Protein AF-A0A8T7KY75-F1 (afdb_monomer_lite)

Structure (mmCIF, N/CA/C/O backbone):
data_AF-A0A8T7KY75-F1
#
_entry.id   AF-A0A8T7KY75-F1
#
loop_
_atom_site.group_PDB
_atom_site.id
_atom_site.type_symbol
_atom_site.label_atom_id
_atom_site.label_alt_id
_atom_site.label_comp_id
_atom_site.label_asym_id
_atom_site.label_entity_id
_atom_site.label_seq_id
_atom_site.pdbx_PDB_ins_code
_atom_site.Cartn_x
_atom_site.Cartn_y
_atom_site.Cartn_z
_atom_site.occupancy
_atom_site.B_iso_or_equiv
_atom_site.auth_seq_id
_atom_site.auth_comp_id
_atom_site.auth_asym_id
_atom_site.auth_atom_id
_atom_site.pdbx_PDB_model_num
ATOM 1 N N . MET A 1 1 ? 1.035 31.852 -26.259 1.00 57.09 1 MET A N 1
ATOM 2 C CA . MET A 1 1 ? 0.204 31.642 -25.051 1.00 57.09 1 MET A CA 1
ATOM 3 C C . MET A 1 1 ? -0.584 32.919 -24.808 1.00 57.09 1 MET A C 1
ATOM 5 O O . MET A 1 1 ? 0.056 33.957 -24.698 1.00 57.09 1 MET A O 1
ATOM 9 N N . SER A 1 2 ? -1.922 32.883 -24.821 1.00 75.06 2 SER A N 1
ATOM 10 C CA . SER A 1 2 ? -2.741 34.086 -24.590 1.00 75.06 2 SER A CA 1
ATOM 11 C C . SER A 1 2 ? -2.802 34.423 -23.092 1.00 75.06 2 SER A C 1
ATOM 13 O O . SER A 1 2 ? -2.540 33.566 -22.241 1.00 75.06 2 SER A O 1
ATOM 15 N N . ASN A 1 3 ? -3.139 35.672 -22.758 1.00 75.38 3 ASN A N 1
ATOM 16 C CA . ASN A 1 3 ? -3.337 36.094 -21.367 1.00 75.38 3 ASN A CA 1
ATOM 17 C C . ASN A 1 3 ? -4.456 35.301 -20.666 1.00 75.38 3 ASN A C 1
ATOM 19 O O . ASN A 1 3 ? -4.353 35.049 -19.467 1.00 75.38 3 ASN A O 1
ATOM 23 N N . GLU A 1 4 ? -5.468 34.845 -21.408 1.00 79.56 4 GLU A N 1
ATOM 24 C CA . GLU A 1 4 ? -6.556 34.006 -20.887 1.00 79.56 4 GLU A CA 1
ATOM 25 C C . GLU A 1 4 ? -6.054 32.622 -20.465 1.00 79.56 4 GLU A C 1
ATOM 27 O O . GLU A 1 4 ? -6.310 32.207 -19.338 1.00 79.56 4 GLU A O 1
ATOM 32 N N . SER A 1 5 ? -5.231 31.953 -21.285 1.00 79.56 5 SER A N 1
ATOM 33 C CA . SER A 1 5 ? -4.673 30.634 -20.934 1.00 79.56 5 SER A CA 1
ATOM 34 C C . SER A 1 5 ? -3.810 30.683 -19.668 1.00 79.56 5 SER A C 1
ATOM 36 O O . SER A 1 5 ? -3.813 29.757 -18.859 1.00 79.56 5 SER A O 1
ATOM 38 N N . ARG A 1 6 ? -3.073 31.785 -19.470 1.00 77.69 6 ARG A N 1
ATOM 39 C CA . ARG A 1 6 ? -2.256 31.997 -18.266 1.00 77.69 6 ARG A CA 1
ATOM 40 C C . ARG A 1 6 ? -3.126 32.240 -17.030 1.00 77.69 6 ARG A C 1
ATOM 42 O O . ARG A 1 6 ? -2.788 31.774 -15.945 1.00 77.69 6 ARG A O 1
ATOM 49 N N . TYR A 1 7 ? -4.238 32.952 -17.186 1.00 84.56 7 TYR A N 1
ATOM 50 C CA . TYR A 1 7 ? -5.183 33.231 -16.107 1.00 84.56 7 TYR A CA 1
ATOM 51 C C . TYR A 1 7 ? -5.940 31.969 -15.664 1.00 84.56 7 TYR A C 1
ATOM 53 O O . TYR A 1 7 ? -6.021 31.683 -14.468 1.00 84.56 7 TYR A O 1
ATOM 61 N N . GLU A 1 8 ? -6.406 31.158 -16.615 1.00 86.44 8 GLU A N 1
ATOM 62 C CA . GLU A 1 8 ? -7.031 29.859 -16.342 1.00 86.44 8 GLU A CA 1
ATOM 63 C C . GLU A 1 8 ? -6.077 28.901 -15.621 1.00 86.44 8 GLU A C 1
ATOM 65 O O . GLU A 1 8 ? -6.462 28.244 -14.650 1.00 86.44 8 GLU A O 1
ATOM 70 N N . GLU A 1 9 ? -4.807 28.862 -16.035 1.00 85.69 9 GLU A N 1
ATOM 71 C CA . GLU A 1 9 ? -3.790 28.048 -15.372 1.00 85.69 9 GLU A CA 1
ATOM 72 C C . GLU A 1 9 ? -3.558 28.489 -13.917 1.00 85.69 9 GLU A C 1
ATOM 74 O O . GLU A 1 9 ? -3.457 27.646 -13.018 1.00 85.69 9 GLU A O 1
ATOM 79 N N . ILE A 1 10 ? -3.517 29.801 -13.663 1.00 85.81 10 ILE A N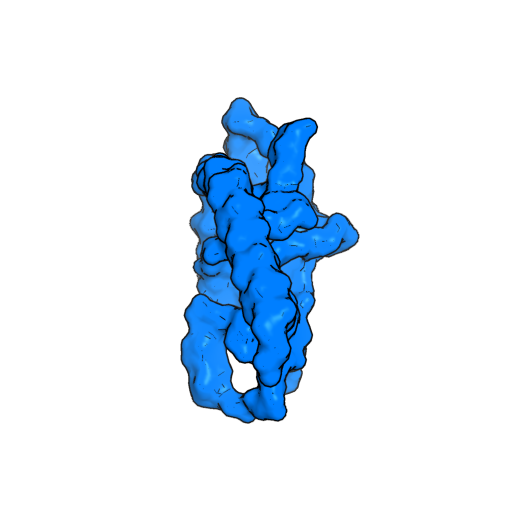 1
ATOM 80 C CA . ILE A 1 10 ? -3.379 30.360 -12.312 1.00 85.81 10 ILE A CA 1
ATOM 81 C C . ILE A 1 10 ? -4.585 29.978 -11.448 1.00 85.81 10 ILE A C 1
ATOM 83 O O . ILE A 1 10 ? -4.398 29.475 -10.339 1.00 85.81 10 ILE A O 1
ATOM 87 N N . ILE A 1 11 ? -5.812 30.147 -11.950 1.00 87.06 11 ILE A N 1
ATOM 88 C CA . ILE A 1 11 ? -7.029 29.758 -11.222 1.00 87.06 11 ILE A CA 1
ATOM 89 C C . ILE A 1 11 ? -7.026 28.258 -10.924 1.00 87.06 11 ILE A C 1
ATOM 91 O O . ILE A 1 11 ? -7.335 27.859 -9.799 1.00 87.06 11 ILE A O 1
ATOM 95 N N . ARG A 1 12 ? -6.638 27.417 -11.891 1.00 84.56 12 ARG A N 1
ATOM 96 C CA . ARG A 1 12 ? -6.536 25.965 -11.700 1.00 84.56 12 ARG A CA 1
ATOM 97 C C . ARG A 1 12 ? -5.557 25.617 -10.581 1.00 84.56 12 ARG A C 1
ATOM 99 O O . ARG A 1 12 ? -5.902 24.830 -9.704 1.00 84.56 12 ARG A O 1
ATOM 106 N N . ARG A 1 13 ? -4.374 26.241 -10.563 1.00 82.81 13 ARG A N 1
ATOM 107 C CA . ARG A 1 13 ? -3.371 26.047 -9.500 1.00 82.81 13 ARG A CA 1
ATOM 108 C C . ARG A 1 13 ? -3.882 26.510 -8.134 1.00 82.81 13 ARG A C 1
ATOM 110 O O . ARG A 1 13 ? -3.645 25.829 -7.143 1.00 82.81 13 ARG A O 1
ATOM 117 N N . ILE A 1 14 ? -4.600 27.634 -8.067 1.00 82.44 14 ILE A N 1
ATOM 118 C CA . ILE A 1 14 ? -5.200 28.125 -6.815 1.00 82.44 14 ILE A CA 1
ATOM 119 C C . ILE A 1 14 ? -6.262 27.145 -6.302 1.00 82.44 14 ILE A C 1
ATOM 121 O O . ILE A 1 14 ? -6.261 26.823 -5.116 1.00 82.44 14 ILE A O 1
ATOM 125 N N . ARG A 1 15 ? -7.135 26.633 -7.181 1.00 81.38 15 ARG A N 1
ATOM 126 C CA . ARG A 1 15 ? -8.142 25.622 -6.817 1.00 81.38 15 ARG A CA 1
ATOM 127 C C . ARG A 1 15 ? -7.494 24.335 -6.311 1.00 81.38 15 ARG A C 1
ATOM 129 O O . ARG A 1 15 ? -7.885 23.855 -5.257 1.00 81.38 15 ARG A O 1
ATOM 136 N N . GLN A 1 16 ? -6.471 23.834 -7.004 1.00 80.19 16 GLN A N 1
ATOM 137 C CA . GLN A 1 16 ? -5.729 22.641 -6.580 1.00 80.19 16 GLN A CA 1
ATOM 138 C C . GLN A 1 16 ? -5.076 22.824 -5.206 1.00 80.19 16 GLN A C 1
ATOM 140 O O . GLN A 1 16 ? -5.195 21.949 -4.358 1.00 80.19 16 GLN A O 1
ATOM 145 N N . ARG A 1 17 ? -4.444 23.978 -4.950 1.00 80.81 17 ARG A N 1
ATOM 146 C CA . ARG A 1 17 ? -3.840 24.276 -3.640 1.00 80.81 17 ARG A CA 1
ATOM 147 C C . ARG A 1 17 ? -4.871 24.351 -2.518 1.00 80.81 17 ARG A C 1
ATOM 149 O O . ARG A 1 17 ? -4.604 23.859 -1.431 1.00 80.81 17 ARG A O 1
ATOM 156 N N . ARG A 1 18 ? -6.040 24.950 -2.771 1.00 79.25 18 ARG A N 1
ATOM 157 C CA . ARG A 1 18 ? -7.131 24.997 -1.782 1.00 79.25 18 ARG A CA 1
ATOM 158 C C . ARG A 1 18 ? -7.664 23.603 -1.466 1.00 79.25 18 ARG A C 1
ATOM 160 O O . ARG A 1 18 ? -7.764 23.262 -0.300 1.00 79.25 18 ARG A O 1
ATOM 167 N N . GLN A 1 19 ? -7.909 22.788 -2.491 1.00 78.31 19 GLN A N 1
ATOM 168 C CA . GLN A 1 19 ? -8.352 21.401 -2.314 1.00 78.31 19 GLN A CA 1
ATOM 169 C C . GLN A 1 19 ? -7.335 20.565 -1.527 1.00 78.31 19 GLN A C 1
ATOM 171 O O . GLN A 1 19 ? -7.720 19.779 -0.671 1.00 78.31 19 GLN A O 1
ATOM 176 N N . GLN A 1 20 ? -6.038 20.755 -1.782 1.00 78.75 20 GLN A N 1
ATOM 177 C CA . GLN A 1 20 ? -4.982 20.100 -1.008 1.00 78.75 20 GLN A CA 1
ATOM 178 C C . GLN A 1 20 ? -4.997 20.542 0.457 1.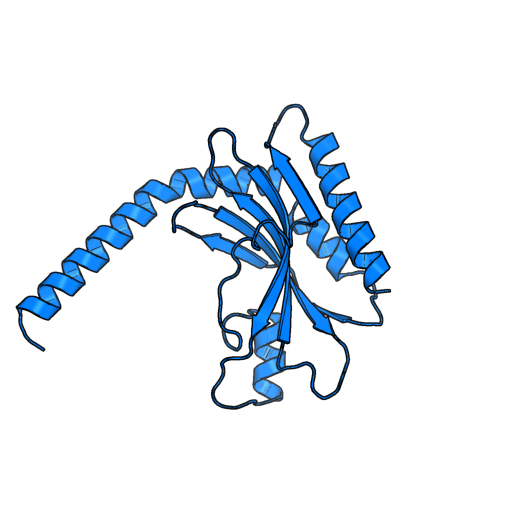00 78.75 20 GLN A C 1
ATOM 180 O O . GLN A 1 20 ? -5.048 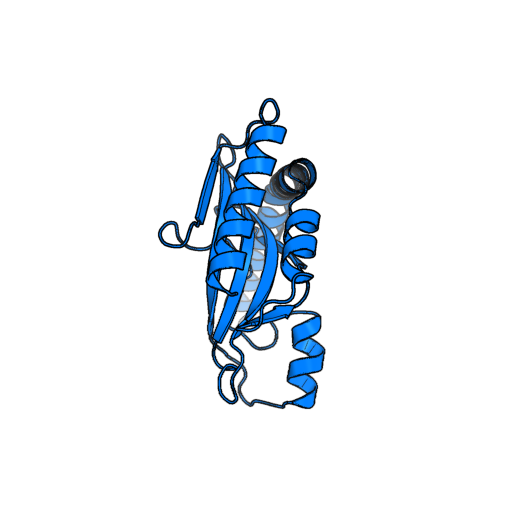19.684 1.331 1.00 78.75 20 GLN A O 1
ATOM 185 N N . ALA A 1 21 ? -5.036 21.851 0.720 1.00 77.00 21 ALA A N 1
ATOM 186 C CA . ALA A 1 21 ? -5.075 22.392 2.079 1.00 77.00 21 ALA A CA 1
ATOM 187 C C . ALA A 1 21 ? -6.324 21.943 2.863 1.00 77.00 21 ALA A C 1
ATOM 189 O O . ALA A 1 21 ? -6.253 21.700 4.063 1.00 77.00 21 ALA A O 1
ATOM 190 N N . GLU A 1 22 ? -7.469 21.795 2.193 1.00 80.56 22 GLU A N 1
ATOM 191 C CA . GLU A 1 22 ? -8.700 21.273 2.800 1.00 80.56 22 GLU A CA 1
ATOM 192 C C . GLU A 1 22 ? -8.605 19.770 3.120 1.00 80.56 22 GLU A C 1
ATOM 194 O O . GLU A 1 22 ? -9.158 19.314 4.119 1.00 80.56 22 GLU A O 1
ATOM 199 N N . ALA A 1 23 ? -7.885 19.000 2.300 1.00 83.06 23 ALA A N 1
ATOM 200 C CA . ALA A 1 23 ? -7.706 17.559 2.472 1.00 83.06 23 ALA A CA 1
ATOM 201 C C . ALA A 1 23 ? -6.528 17.177 3.393 1.00 83.06 23 ALA A C 1
ATOM 203 O O . ALA A 1 23 ? -6.444 16.025 3.817 1.00 83.06 23 ALA A O 1
ATOM 204 N N . GLU A 1 24 ? -5.628 18.107 3.729 1.00 84.44 24 GLU A N 1
ATOM 205 C CA . GLU A 1 24 ? -4.461 17.881 4.600 1.00 84.44 24 GLU A CA 1
ATOM 206 C C . GLU A 1 24 ? -4.813 17.330 5.998 1.00 84.44 24 GLU A C 1
ATOM 208 O O . GLU A 1 24 ? -4.218 16.324 6.392 1.00 84.44 24 GLU A O 1
ATOM 213 N N . PRO A 1 25 ? -5.801 17.875 6.737 1.00 86.88 25 PRO A N 1
ATOM 214 C CA . PRO A 1 25 ? -6.176 17.325 8.043 1.00 86.88 25 PRO A CA 1
ATOM 215 C C . PRO A 1 25 ? -6.728 15.899 7.941 1.00 86.88 25 PRO A C 1
ATOM 217 O O . PRO A 1 25 ? -6.461 15.039 8.782 1.00 86.88 25 PRO A O 1
ATOM 220 N N . GLN A 1 26 ? -7.489 15.625 6.879 1.00 88.75 26 GLN A N 1
ATOM 221 C CA . GLN A 1 26 ? -8.021 14.294 6.616 1.00 88.75 26 GLN A CA 1
ATOM 222 C C . GLN A 1 26 ? -6.897 13.314 6.260 1.00 88.75 26 GLN A C 1
ATOM 224 O O . GLN A 1 26 ? -6.900 12.183 6.733 1.00 88.75 26 GLN A O 1
ATOM 229 N N . GLN A 1 27 ? -5.908 13.754 5.482 1.00 90.31 27 GLN A N 1
ATOM 230 C CA . GLN A 1 27 ? -4.697 12.995 5.170 1.00 90.31 27 GLN A CA 1
ATOM 231 C C . GLN A 1 27 ? -3.900 12.614 6.417 1.00 90.31 27 GLN A C 1
ATOM 233 O O . GLN A 1 27 ? -3.492 11.460 6.552 1.00 90.31 27 GLN A O 1
ATOM 238 N N . GLU A 1 28 ? -3.689 13.567 7.324 1.00 91.94 28 GLU A N 1
ATOM 239 C CA . GLU A 1 28 ? -2.978 13.333 8.580 1.00 91.94 28 GLU A CA 1
ATOM 240 C C . GLU A 1 28 ? -3.726 12.325 9.459 1.00 91.94 28 GLU A C 1
ATOM 242 O O . GLU A 1 28 ? -3.126 11.362 9.935 1.00 91.94 28 GLU A O 1
ATOM 247 N N . SER A 1 29 ? -5.051 12.460 9.571 1.00 94.69 29 SER A N 1
ATOM 248 C CA . SER A 1 29 ? -5.891 11.488 10.276 1.00 94.69 29 SER A CA 1
ATOM 249 C C . SER A 1 29 ? -5.801 10.082 9.668 1.00 94.69 29 SER A C 1
ATOM 251 O O . SER A 1 29 ? -5.627 9.112 10.401 1.00 94.69 29 SER A O 1
ATOM 253 N N . LEU A 1 30 ? -5.862 9.954 8.338 1.00 96.94 30 LEU A N 1
ATOM 254 C CA . LEU A 1 30 ? -5.718 8.666 7.648 1.00 96.94 30 LEU A CA 1
ATOM 255 C C . LEU A 1 30 ? -4.308 8.073 7.812 1.00 96.94 30 LEU A C 1
ATOM 257 O O . LEU A 1 30 ? -4.166 6.857 7.895 1.00 96.94 30 LEU A O 1
ATOM 261 N N . GLY A 1 31 ? -3.274 8.917 7.877 1.00 96.31 31 GLY A N 1
ATOM 262 C CA . GLY A 1 31 ? -1.912 8.500 8.220 1.00 96.31 31 GLY A CA 1
ATOM 263 C C . GLY A 1 31 ? -1.836 7.927 9.635 1.00 96.31 31 GLY A C 1
ATOM 264 O O . GLY A 1 31 ? -1.355 6.813 9.812 1.00 96.31 31 GLY A O 1
ATOM 265 N N . GLY A 1 32 ? -2.426 8.625 10.610 1.00 96.94 32 GLY A N 1
ATOM 266 C CA . GLY A 1 32 ? -2.516 8.155 11.993 1.00 96.94 32 GLY A CA 1
ATOM 267 C C . GLY A 1 32 ? -3.229 6.806 12.127 1.00 96.94 32 GLY A C 1
ATOM 268 O O . GLY A 1 32 ? -2.781 5.960 12.890 1.00 96.94 32 GLY A O 1
ATOM 269 N N . ILE A 1 33 ? -4.273 6.546 11.328 1.00 97.69 33 ILE A N 1
ATOM 270 C CA . ILE A 1 33 ? -4.931 5.227 11.274 1.00 97.69 33 ILE A CA 1
ATOM 271 C C . ILE A 1 33 ? -3.947 4.126 10.856 1.00 97.69 33 ILE A C 1
ATOM 273 O O . ILE A 1 33 ? -3.944 3.045 11.440 1.00 97.69 33 ILE A O 1
ATOM 277 N N . LEU A 1 34 ? -3.114 4.377 9.844 1.00 97.69 34 LEU A N 1
ATOM 278 C CA . LEU A 1 34 ? -2.132 3.395 9.380 1.00 97.69 34 LEU A CA 1
ATOM 279 C C . LEU A 1 34 ? -1.029 3.149 10.415 1.00 97.69 34 LEU A C 1
ATOM 281 O O . LEU A 1 34 ? -0.618 2.000 10.589 1.00 97.69 34 LEU A O 1
ATOM 285 N N . ASP A 1 35 ? -0.605 4.191 11.129 1.00 97.25 35 ASP A N 1
ATOM 286 C CA . ASP A 1 35 ? 0.341 4.079 12.244 1.00 97.25 35 ASP A CA 1
ATOM 287 C C . ASP A 1 35 ? -0.277 3.280 13.404 1.00 97.25 35 ASP A C 1
ATOM 289 O O . ASP A 1 35 ? 0.328 2.345 13.929 1.00 97.25 35 ASP A O 1
ATOM 293 N N . GLU A 1 36 ? -1.539 3.554 13.747 1.00 97.06 36 GLU A N 1
ATOM 294 C CA . GLU A 1 36 ? -2.307 2.784 14.730 1.00 97.06 36 GLU A CA 1
ATOM 295 C C . GLU A 1 36 ? -2.518 1.322 14.325 1.00 97.06 36 GLU A C 1
ATOM 297 O O . GLU A 1 36 ? -2.784 0.484 15.189 1.00 97.06 36 GLU A O 1
ATOM 302 N N . LEU A 1 37 ? -2.365 0.976 13.051 1.00 97.38 37 LEU A N 1
ATOM 303 C CA . LEU A 1 37 ? -2.451 -0.392 12.543 1.00 97.38 37 LEU A CA 1
ATOM 304 C C . LEU A 1 37 ? -1.082 -0.991 12.191 1.00 97.38 37 LEU A C 1
ATOM 306 O O . LEU A 1 37 ? -1.038 -2.084 11.635 1.00 97.38 37 LEU A O 1
ATOM 310 N N . ASN A 1 38 ? 0.024 -0.320 12.535 1.00 96.69 38 ASN A N 1
ATOM 311 C CA . ASN A 1 38 ? 1.396 -0.751 12.237 1.00 96.69 38 ASN A CA 1
ATOM 312 C C . ASN A 1 38 ? 1.617 -1.114 10.751 1.00 96.69 38 ASN A C 1
ATOM 314 O O . ASN A 1 38 ? 2.426 -1.983 10.424 1.00 96.69 38 ASN A O 1
ATOM 318 N N . ALA A 1 39 ? 0.914 -0.447 9.830 1.00 96.81 39 ALA A N 1
ATOM 319 C CA . ALA A 1 39 ? 0.852 -0.855 8.426 1.00 96.81 39 ALA A CA 1
ATOM 320 C C . ALA A 1 39 ? 2.239 -0.956 7.762 1.00 96.81 39 ALA A C 1
ATOM 322 O O . ALA A 1 39 ? 2.522 -1.911 7.033 1.00 96.81 39 ALA A O 1
ATOM 323 N N . LEU A 1 40 ? 3.123 0.011 8.034 1.00 95.62 40 LEU A N 1
ATOM 324 C CA . LEU A 1 40 ? 4.473 0.025 7.472 1.00 95.62 40 LEU A CA 1
ATOM 325 C C . LEU A 1 40 ? 5.314 -1.153 7.984 1.00 95.62 40 LEU A C 1
ATOM 327 O O . LEU A 1 40 ? 5.926 -1.854 7.181 1.00 95.62 40 LEU A O 1
ATOM 331 N N . GLU A 1 41 ? 5.296 -1.413 9.294 1.00 95.50 41 GLU A N 1
ATOM 332 C CA . GLU A 1 41 ? 6.042 -2.518 9.911 1.00 95.50 41 GLU A CA 1
ATOM 333 C C . GLU A 1 41 ? 5.575 -3.882 9.384 1.00 95.50 41 GLU A C 1
ATOM 335 O O . GLU A 1 41 ? 6.404 -4.739 9.064 1.00 95.50 41 GLU A O 1
ATOM 340 N N . CYS A 1 42 ? 4.261 -4.075 9.220 1.00 95.12 42 CYS A N 1
ATOM 341 C CA . CYS A 1 42 ? 3.698 -5.295 8.642 1.00 95.12 42 CYS A CA 1
ATOM 342 C C . CYS A 1 42 ? 4.207 -5.532 7.206 1.00 95.12 42 CYS A C 1
ATOM 344 O O . CYS A 1 42 ? 4.611 -6.646 6.858 1.00 95.12 42 CYS A O 1
ATOM 346 N N . LEU A 1 43 ? 4.247 -4.486 6.372 1.00 95.81 43 LEU A N 1
ATOM 347 C CA . LEU A 1 43 ? 4.766 -4.577 5.003 1.00 95.81 43 LEU A CA 1
ATOM 348 C C . LEU A 1 43 ? 6.284 -4.777 4.959 1.00 95.81 43 LEU A C 1
ATOM 350 O O . LEU A 1 43 ? 6.779 -5.515 4.106 1.00 95.81 43 LEU A O 1
ATOM 354 N N . GLU A 1 44 ? 7.035 -4.161 5.872 1.00 95.38 44 GLU A N 1
ATOM 355 C CA . GLU A 1 44 ? 8.472 -4.405 5.998 1.00 95.38 44 GLU A CA 1
ATOM 356 C C . GLU A 1 44 ? 8.764 -5.859 6.367 1.00 95.38 44 GLU A C 1
ATOM 358 O O . GLU A 1 44 ? 9.661 -6.476 5.787 1.00 95.38 44 GLU A O 1
ATOM 363 N N . ALA A 1 45 ? 8.013 -6.418 7.319 1.00 94.31 45 ALA A N 1
ATOM 364 C CA . ALA A 1 45 ? 8.135 -7.814 7.713 1.00 94.31 45 ALA A CA 1
ATOM 365 C C . ALA A 1 45 ? 7.830 -8.751 6.535 1.00 94.31 45 ALA A C 1
ATOM 367 O O . ALA A 1 45 ? 8.599 -9.683 6.281 1.00 94.31 45 ALA A O 1
ATOM 368 N N . ALA A 1 46 ? 6.773 -8.463 5.767 1.00 92.88 46 ALA A N 1
ATOM 369 C CA . ALA A 1 46 ? 6.434 -9.217 4.563 1.00 92.88 46 ALA A CA 1
ATOM 370 C C . ALA A 1 46 ? 7.534 -9.122 3.489 1.00 92.88 46 ALA A C 1
ATOM 372 O O . ALA A 1 46 ? 7.969 -10.138 2.945 1.00 92.88 46 ALA A O 1
ATOM 373 N N . GLY A 1 47 ? 8.054 -7.918 3.230 1.00 91.06 47 GLY A N 1
ATOM 374 C CA . GLY A 1 47 ? 9.110 -7.674 2.245 1.00 91.06 47 GLY A CA 1
ATOM 375 C C . GLY A 1 47 ? 10.471 -8.286 2.601 1.00 91.06 47 GLY A C 1
ATOM 376 O O . GLY A 1 47 ? 11.266 -8.559 1.702 1.00 91.06 47 GLY A O 1
ATOM 377 N N . LYS A 1 48 ? 10.746 -8.528 3.892 1.00 91.69 48 LYS A N 1
ATOM 378 C CA . LYS A 1 48 ? 11.971 -9.194 4.376 1.00 91.69 48 LYS A CA 1
ATOM 379 C C . LYS A 1 48 ? 11.932 -10.717 4.208 1.00 91.69 48 LYS A C 1
ATOM 381 O O . LYS A 1 48 ? 12.994 -11.347 4.232 1.00 91.69 48 LYS A O 1
ATOM 386 N N . LYS A 1 49 ? 10.755 -11.337 4.038 1.00 90.31 49 LYS A N 1
ATOM 387 C CA . LYS A 1 49 ? 10.670 -12.788 3.818 1.00 90.31 49 LYS A CA 1
ATOM 388 C C . LYS A 1 49 ? 11.230 -13.156 2.443 1.00 90.31 49 LYS A C 1
ATOM 390 O O . LYS A 1 49 ? 11.020 -12.476 1.442 1.00 90.31 49 LYS A O 1
ATOM 395 N N . ARG A 1 50 ? 11.952 -14.278 2.382 1.00 86.69 50 ARG A N 1
ATOM 396 C CA . ARG A 1 50 ? 12.488 -14.802 1.122 1.00 86.69 50 ARG A CA 1
ATOM 397 C C . ARG A 1 50 ? 11.370 -15.479 0.332 1.00 86.69 50 ARG A C 1
ATOM 399 O O . ARG A 1 50 ? 11.032 -16.624 0.609 1.00 86.69 50 ARG A O 1
ATOM 406 N N . LEU A 1 51 ? 10.868 -14.781 -0.678 1.00 90.12 51 LEU A N 1
ATOM 407 C CA . LEU A 1 51 ? 9.888 -15.293 -1.633 1.00 90.12 51 LEU A CA 1
ATOM 408 C C . LEU A 1 51 ? 10.628 -15.677 -2.929 1.00 90.12 51 LEU A C 1
ATOM 410 O O . LEU A 1 51 ? 11.324 -14.838 -3.507 1.00 90.12 51 LEU A O 1
ATOM 414 N N . PRO A 1 52 ? 10.630 -16.950 -3.357 1.00 87.25 52 PRO A N 1
ATOM 415 C CA . PRO A 1 52 ? 11.444 -17.389 -4.486 1.00 87.25 52 PRO A CA 1
ATOM 416 C C . PRO A 1 52 ? 10.864 -16.974 -5.839 1.00 87.25 52 PRO A C 1
ATOM 418 O O . PRO A 1 52 ? 11.641 -16.845 -6.784 1.00 87.25 52 PRO A O 1
ATOM 421 N N . GLN A 1 53 ? 9.556 -16.724 -5.930 1.00 89.69 53 GLN A N 1
ATOM 422 C CA . GLN A 1 53 ? 8.897 -16.319 -7.175 1.00 89.69 53 GLN A CA 1
ATOM 423 C C . GLN A 1 53 ? 9.043 -14.827 -7.476 1.00 89.69 53 GLN A C 1
ATOM 425 O O . GLN A 1 53 ? 8.938 -14.415 -8.634 1.00 89.69 53 GLN A O 1
ATOM 430 N N . ILE A 1 54 ? 9.310 -14.007 -6.456 1.00 92.75 54 ILE A N 1
ATOM 431 C CA . ILE A 1 54 ? 9.286 -12.551 -6.582 1.00 92.75 54 ILE A CA 1
ATOM 432 C C . ILE A 1 54 ? 10.504 -11.869 -5.953 1.00 92.75 54 ILE A C 1
ATOM 434 O O . ILE A 1 54 ? 11.235 -12.429 -5.138 1.00 92.75 54 ILE A O 1
ATOM 438 N N . ASN A 1 55 ? 10.738 -10.631 -6.368 1.00 91.12 55 ASN A N 1
ATOM 439 C CA . ASN A 1 55 ? 11.672 -9.705 -5.749 1.00 91.12 55 ASN A CA 1
ATOM 440 C C . ASN A 1 55 ? 10.878 -8.521 -5.213 1.00 91.12 55 ASN A C 1
ATOM 442 O O . ASN A 1 55 ? 10.212 -7.835 -5.990 1.00 91.12 55 ASN A O 1
ATOM 446 N N . CYS A 1 56 ? 10.969 -8.294 -3.909 1.00 92.25 56 CYS A N 1
ATOM 447 C CA . CYS A 1 56 ? 10.316 -7.187 -3.226 1.00 92.25 56 CYS A CA 1
ATOM 448 C C . CYS A 1 56 ? 11.262 -5.990 -3.112 1.00 92.25 56 CYS A C 1
ATOM 450 O O . CYS A 1 56 ? 12.482 -6.139 -2.999 1.00 92.25 56 CYS A O 1
ATOM 452 N N . TYR A 1 57 ? 10.681 -4.802 -3.109 1.00 90.19 57 TYR A N 1
ATOM 453 C CA . TYR A 1 57 ? 11.359 -3.526 -2.963 1.00 90.19 57 TYR A CA 1
ATOM 454 C C . TYR A 1 57 ? 10.594 -2.712 -1.930 1.00 90.19 57 TYR A C 1
ATOM 456 O O . TYR A 1 57 ? 9.367 -2.790 -1.885 1.00 90.19 57 TYR A O 1
ATOM 464 N N . GLY A 1 58 ? 11.359 -2.029 -1.074 1.00 79.81 58 GLY A N 1
ATOM 465 C CA . GLY A 1 58 ? 10.931 -1.568 0.244 1.00 79.81 58 GLY A CA 1
ATOM 466 C C . GLY A 1 58 ? 9.575 -0.869 0.262 1.00 79.81 58 GLY A C 1
ATOM 467 O O . GLY A 1 58 ? 9.187 -0.257 -0.730 1.00 79.81 58 GLY A O 1
ATOM 468 N N . PRO A 1 59 ? 8.847 -0.947 1.383 1.00 90.25 59 PRO A N 1
ATOM 469 C CA . PRO A 1 59 ? 7.592 -0.242 1.472 1.00 90.25 59 PRO A CA 1
ATOM 470 C C . PRO A 1 59 ? 7.831 1.271 1.518 1.00 90.25 59 PRO A C 1
ATOM 472 O O . PRO A 1 59 ? 8.747 1.757 2.180 1.00 90.25 59 PRO A O 1
ATOM 475 N N . GLY A 1 60 ? 7.003 2.013 0.791 1.00 91.62 60 GLY A N 1
ATOM 476 C CA . GLY A 1 60 ? 6.960 3.472 0.808 1.00 91.62 60 GLY A CA 1
ATOM 477 C C . GLY A 1 60 ? 5.623 3.974 1.339 1.00 91.62 60 GLY A C 1
ATOM 478 O O . GLY A 1 60 ? 4.619 3.264 1.271 1.00 91.62 60 GLY A O 1
ATOM 479 N N . VAL A 1 61 ? 5.613 5.206 1.850 1.00 92.88 61 VAL A N 1
ATOM 480 C CA . VAL A 1 61 ? 4.391 5.901 2.274 1.00 92.88 61 VAL A CA 1
ATOM 481 C C . VAL A 1 61 ? 3.942 6.849 1.170 1.00 92.88 61 VAL A C 1
ATOM 483 O O . VAL A 1 61 ? 4.738 7.617 0.629 1.00 92.88 61 VAL A O 1
ATOM 486 N N . PHE A 1 62 ? 2.653 6.808 0.859 1.00 93.12 62 PHE A N 1
ATOM 487 C CA . PHE A 1 62 ? 2.039 7.531 -0.240 1.00 93.12 62 PHE A CA 1
ATOM 488 C C . PHE A 1 62 ? 0.734 8.191 0.194 1.00 93.12 62 PHE A C 1
ATOM 490 O O . PHE A 1 62 ? 0.060 7.744 1.123 1.00 93.12 62 PHE A O 1
ATOM 497 N N . ARG A 1 63 ? 0.385 9.276 -0.495 1.00 92.31 63 ARG A N 1
ATOM 498 C CA . ARG A 1 63 ? -0.766 10.123 -0.181 1.00 92.31 63 ARG A CA 1
ATOM 499 C C . ARG A 1 63 ? -1.479 10.536 -1.460 1.00 92.31 63 ARG A C 1
ATOM 501 O O . ARG A 1 63 ? -0.821 10.874 -2.445 1.00 92.31 63 ARG A O 1
ATOM 508 N N . GLY A 1 64 ? -2.806 10.561 -1.423 1.00 90.75 64 GLY A N 1
ATOM 509 C CA . GLY A 1 64 ? -3.651 11.036 -2.512 1.00 90.75 64 GLY A CA 1
ATOM 510 C C . GLY A 1 64 ? -4.710 12.024 -2.040 1.00 90.75 64 GLY A C 1
ATOM 511 O O . GLY A 1 64 ? -5.529 11.722 -1.177 1.00 90.75 64 GLY A O 1
ATOM 512 N N . PHE A 1 65 ? -4.713 13.205 -2.656 1.00 87.06 65 PHE A N 1
ATOM 513 C CA . PHE A 1 65 ? -5.640 14.302 -2.348 1.00 87.06 65 PHE A CA 1
ATOM 514 C C . PHE A 1 65 ? -6.883 14.330 -3.257 1.00 87.06 65 PHE A C 1
ATOM 516 O O . PHE A 1 65 ? -7.730 15.206 -3.110 1.00 87.06 65 PHE A O 1
ATOM 523 N N . GLY A 1 66 ? -6.982 13.422 -4.235 1.00 79.69 66 GLY A N 1
ATOM 524 C CA . GLY A 1 66 ? -8.182 13.287 -5.068 1.00 79.69 66 GLY A CA 1
ATOM 525 C C . GLY A 1 66 ? -9.329 12.644 -4.282 1.00 79.69 66 GLY A C 1
ATOM 526 O O . GLY A 1 66 ? -9.044 11.970 -3.303 1.00 79.69 66 GLY A O 1
ATOM 527 N N . PRO A 1 67 ? -10.604 12.826 -4.665 1.00 81.06 67 PRO A N 1
ATOM 528 C CA . PRO A 1 67 ? -11.720 12.138 -4.023 1.00 81.06 67 PRO A CA 1
ATOM 529 C C . PRO A 1 67 ? -11.795 10.660 -4.477 1.00 81.06 67 PRO A C 1
ATOM 531 O O . PRO A 1 67 ? -11.822 10.413 -5.684 1.00 81.06 67 PRO A O 1
ATOM 534 N N . PRO A 1 68 ? -11.883 9.680 -3.558 1.00 89.75 68 PRO A N 1
ATOM 535 C CA . PRO A 1 68 ? -11.755 9.825 -2.108 1.00 89.75 68 PRO A CA 1
ATOM 536 C C . PRO A 1 68 ? -10.295 10.044 -1.686 1.00 89.75 68 PRO A C 1
ATOM 538 O O . PRO A 1 68 ? -9.389 9.394 -2.204 1.00 89.75 68 PRO A O 1
ATOM 541 N N . VAL A 1 69 ? -10.077 10.933 -0.712 1.00 93.75 69 VAL A N 1
ATOM 542 C CA . VAL A 1 69 ? -8.763 11.187 -0.098 1.00 93.75 69 VAL A CA 1
ATOM 543 C C . VAL A 1 69 ? -8.245 9.887 0.523 1.00 93.75 69 VAL A C 1
ATOM 545 O O . VAL A 1 69 ? -9.021 9.177 1.168 1.00 93.75 69 VAL A O 1
ATOM 548 N N . TRP A 1 70 ? -6.965 9.559 0.350 1.00 95.81 70 TRP A N 1
ATOM 549 C CA . TRP A 1 70 ? -6.396 8.30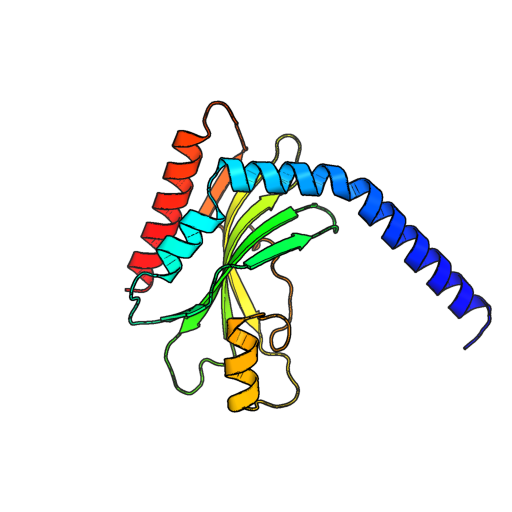6 0.861 1.00 95.81 70 TRP A CA 1
ATOM 550 C C . TRP A 1 70 ? -4.939 8.445 1.312 1.00 95.81 70 TRP A C 1
ATOM 552 O O . TRP A 1 70 ? -4.147 9.138 0.674 1.00 95.81 70 TRP A O 1
ATOM 562 N N . SER A 1 71 ? -4.567 7.729 2.367 1.00 96.75 71 SER A N 1
ATOM 563 C CA . SER A 1 71 ? -3.172 7.509 2.774 1.00 96.75 71 SER A CA 1
ATOM 564 C C . SER A 1 71 ? -2.851 6.032 2.603 1.00 96.75 71 SER A C 1
ATOM 566 O O . SER A 1 71 ? -3.727 5.190 2.788 1.00 96.75 71 SER A O 1
ATOM 568 N N . GLY A 1 72 ? -1.624 5.687 2.224 1.00 96.19 72 GLY A N 1
ATOM 569 C CA . GLY A 1 72 ? -1.247 4.293 2.014 1.00 96.19 72 GLY A CA 1
ATOM 570 C C . GLY A 1 72 ? 0.216 4.010 2.293 1.00 96.19 72 GLY A C 1
ATOM 571 O O . GLY A 1 72 ? 1.076 4.862 2.085 1.00 96.19 72 GLY A O 1
ATOM 572 N N . ALA A 1 73 ? 0.494 2.786 2.720 1.00 96.12 73 ALA A N 1
ATOM 573 C CA . ALA A 1 73 ? 1.822 2.198 2.693 1.00 96.12 73 ALA A CA 1
ATOM 574 C C . ALA A 1 73 ? 1.820 1.085 1.640 1.00 96.12 73 ALA A C 1
ATOM 576 O O . ALA A 1 73 ? 0.879 0.293 1.587 1.00 96.12 73 ALA A O 1
ATOM 577 N N . ALA A 1 74 ? 2.837 1.026 0.783 1.00 95.56 74 ALA A N 1
ATOM 578 C CA . ALA A 1 74 ? 2.887 0.024 -0.276 1.00 95.56 74 ALA A CA 1
ATOM 579 C C . ALA A 1 74 ? 4.297 -0.514 -0.503 1.00 95.56 74 ALA A C 1
ATOM 581 O O . ALA A 1 74 ? 5.241 0.253 -0.666 1.00 95.56 74 ALA A O 1
ATOM 582 N N . LEU A 1 75 ? 4.397 -1.839 -0.556 1.00 94.81 75 LEU A N 1
ATOM 583 C CA . LEU A 1 75 ? 5.526 -2.626 -1.031 1.00 94.81 75 LEU A CA 1
ATOM 584 C C . LEU A 1 75 ? 5.340 -2.870 -2.530 1.00 94.81 75 LEU A C 1
ATOM 586 O O . LEU A 1 75 ? 4.276 -3.323 -2.948 1.00 94.81 75 LEU A O 1
ATOM 590 N N . TRP A 1 76 ? 6.359 -2.639 -3.351 1.00 94.06 76 TRP A N 1
ATOM 591 C CA . TRP A 1 76 ? 6.301 -3.043 -4.757 1.00 94.06 76 TRP A CA 1
ATOM 592 C C . TRP A 1 76 ? 7.192 -4.246 -5.024 1.00 94.06 76 TRP A C 1
ATOM 594 O O . TRP A 1 76 ? 8.248 -4.421 -4.420 1.00 94.06 76 TRP A O 1
ATOM 604 N N . TYR A 1 77 ? 6.756 -5.111 -5.928 1.00 93.56 77 TYR A N 1
ATOM 605 C CA . TYR A 1 77 ? 7.433 -6.358 -6.225 1.00 93.56 77 TYR A CA 1
ATOM 606 C C . TYR A 1 77 ? 7.310 -6.740 -7.693 1.00 93.56 77 TYR A C 1
ATOM 608 O O . TYR A 1 77 ? 6.457 -6.255 -8.438 1.00 93.56 77 TYR A O 1
ATOM 616 N N . LYS A 1 78 ? 8.208 -7.625 -8.115 1.00 91.69 78 LYS A N 1
ATOM 617 C CA . LYS A 1 78 ? 8.263 -8.157 -9.475 1.00 91.69 78 LYS A CA 1
ATOM 618 C C . LYS A 1 78 ? 8.416 -9.654 -9.442 1.00 91.69 78 LYS A C 1
ATOM 620 O O . LYS A 1 78 ? 9.154 -10.167 -8.605 1.00 91.69 78 LYS A O 1
ATOM 625 N N . ARG A 1 79 ? 7.807 -10.337 -10.404 1.00 89.81 79 ARG A N 1
ATOM 626 C CA . ARG A 1 79 ? 8.109 -11.745 -10.657 1.00 89.81 79 ARG A CA 1
ATOM 627 C C . ARG A 1 79 ? 9.553 -11.895 -11.125 1.00 89.81 79 ARG A C 1
ATOM 629 O O . ARG A 1 79 ? 10.129 -10.994 -11.741 1.00 89.81 79 ARG A O 1
ATOM 636 N N . ARG A 1 80 ? 10.171 -13.022 -10.786 1.00 85.00 80 ARG A N 1
ATOM 637 C CA . ARG A 1 80 ? 11.498 -13.365 -11.292 1.00 85.00 80 ARG A CA 1
ATOM 638 C C . ARG A 1 80 ? 11.380 -13.846 -12.731 1.00 85.00 80 ARG A C 1
ATOM 640 O O . ARG A 1 80 ? 10.596 -14.733 -13.033 1.00 85.00 80 ARG A O 1
ATOM 647 N N . GLY A 1 81 ? 12.191 -13.272 -13.610 1.00 79.62 81 GLY A N 1
ATOM 648 C CA . GLY A 1 81 ? 12.211 -13.620 -15.026 1.00 79.62 81 GLY A CA 1
ATOM 649 C C . GLY A 1 81 ? 12.875 -12.529 -15.858 1.00 79.62 81 GLY A C 1
ATOM 650 O O . GLY A 1 81 ? 12.933 -11.369 -15.451 1.00 79.62 81 GLY A O 1
ATOM 651 N N . TYR A 1 82 ? 13.391 -12.902 -17.028 1.00 63.88 82 TYR A N 1
ATOM 652 C CA . TYR A 1 82 ? 14.196 -12.011 -17.873 1.00 63.88 82 TYR A CA 1
ATOM 653 C C . TYR A 1 82 ? 13.377 -10.859 -18.497 1.00 63.88 82 TYR A C 1
ATOM 655 O O . TYR A 1 82 ? 13.913 -9.784 -18.750 1.00 63.88 82 TYR A O 1
ATOM 663 N N . TYR A 1 83 ? 12.064 -11.049 -18.688 1.00 66.12 83 TYR A N 1
ATOM 664 C CA . TYR A 1 83 ? 11.159 -10.073 -19.322 1.00 66.12 83 TYR A CA 1
ATOM 665 C C . TYR A 1 83 ? 10.116 -9.458 -18.378 1.00 66.12 83 TYR A C 1
ATOM 667 O O . TYR A 1 83 ? 9.259 -8.689 -18.808 1.00 66.12 83 TYR A O 1
ATOM 675 N N . GLU A 1 84 ? 10.225 -9.714 -17.077 1.00 74.62 84 GLU A N 1
ATOM 676 C CA . GLU A 1 84 ? 9.251 -9.281 -16.065 1.00 74.62 84 GLU A CA 1
ATOM 677 C C . GLU A 1 84 ? 9.410 -7.799 -15.666 1.00 74.62 84 GLU A C 1
ATOM 679 O O . GLU A 1 84 ? 8.991 -7.389 -14.594 1.00 74.62 84 GLU A O 1
ATOM 684 N N . TYR A 1 85 ? 10.052 -6.953 -16.485 1.00 76.25 85 TYR A N 1
ATOM 685 C CA . TYR A 1 85 ? 10.129 -5.498 -16.251 1.00 76.25 85 TYR A CA 1
ATOM 686 C C . TYR A 1 85 ? 8.949 -4.702 -16.781 1.00 76.25 85 TYR A C 1
ATOM 688 O O . TYR A 1 85 ? 8.840 -3.518 -16.483 1.00 76.25 85 TYR A O 1
ATOM 696 N N . ARG A 1 86 ? 8.074 -5.341 -17.549 1.00 84.38 86 ARG A N 1
ATOM 697 C CA . ARG A 1 86 ? 6.904 -4.682 -18.128 1.00 84.38 86 ARG A CA 1
ATOM 698 C C . ARG A 1 86 ? 5.803 -4.428 -17.104 1.00 84.38 86 ARG A C 1
ATOM 700 O O . ARG A 1 86 ? 5.031 -3.492 -17.287 1.00 84.38 86 ARG A O 1
ATOM 707 N N . THR A 1 87 ? 5.778 -5.223 -16.038 1.00 88.69 87 THR A N 1
ATOM 708 C CA . THR A 1 87 ? 4.755 -5.158 -14.998 1.00 88.69 87 THR A CA 1
ATOM 709 C C . THR A 1 87 ? 5.415 -5.022 -13.637 1.00 88.69 87 THR A C 1
ATOM 711 O O . THR A 1 87 ? 6.318 -5.785 -13.283 1.00 88.69 87 THR A O 1
ATOM 714 N N . LEU A 1 88 ? 4.946 -4.047 -12.868 1.00 91.81 88 LEU A N 1
ATOM 715 C CA . LEU A 1 88 ? 5.230 -3.935 -11.448 1.00 91.81 88 LEU A CA 1
ATOM 716 C C . LEU A 1 88 ? 3.959 -4.217 -10.672 1.00 91.81 88 LEU A C 1
ATOM 718 O O . LEU A 1 88 ? 2.894 -3.730 -11.033 1.00 91.81 88 LEU A O 1
ATOM 722 N N . TYR A 1 89 ? 4.082 -4.954 -9.583 1.00 94.00 89 TYR A N 1
ATOM 723 C CA . TYR A 1 89 ? 2.973 -5.206 -8.685 1.00 94.00 89 TYR A CA 1
ATOM 724 C C . TYR A 1 89 ? 3.167 -4.371 -7.424 1.00 94.00 89 TYR A C 1
ATOM 726 O O . TYR A 1 89 ? 4.276 -4.270 -6.904 1.00 94.00 89 TYR A O 1
ATOM 734 N N . LEU A 1 90 ? 2.096 -3.778 -6.921 1.00 95.44 90 LEU A N 1
ATOM 735 C CA . LEU A 1 90 ? 2.030 -3.101 -5.632 1.00 95.44 90 LEU A CA 1
ATOM 736 C C . LEU A 1 90 ? 1.188 -3.959 -4.701 1.00 95.44 90 LEU A C 1
ATOM 738 O O . LEU A 1 90 ? 0.059 -4.288 -5.043 1.00 95.44 90 LEU A O 1
ATOM 742 N N . LEU A 1 91 ? 1.725 -4.296 -3.538 1.00 96.94 91 LEU A N 1
ATOM 743 C CA . LEU A 1 91 ? 0.988 -4.772 -2.377 1.00 96.94 91 LEU A CA 1
ATOM 744 C C . LEU A 1 91 ? 0.914 -3.608 -1.397 1.00 96.94 91 LEU A C 1
ATOM 746 O O . LEU A 1 91 ? 1.950 -3.061 -1.028 1.00 96.94 91 LEU A O 1
ATOM 750 N N . GLY A 1 92 ? -0.276 -3.233 -0.955 1.00 97.06 92 GLY A N 1
ATOM 751 C CA . GLY A 1 92 ? -0.398 -2.105 -0.045 1.00 97.06 92 GLY A CA 1
ATOM 752 C C . GLY A 1 92 ? -1.508 -2.241 0.969 1.00 97.06 92 GLY A C 1
ATOM 753 O O . GLY A 1 92 ? -2.354 -3.135 0.901 1.00 97.06 92 GLY A O 1
ATOM 754 N N . ILE A 1 93 ? -1.442 -1.320 1.921 1.00 98.12 93 ILE A N 1
ATOM 755 C CA . ILE A 1 93 ? -2.424 -1.080 2.962 1.00 98.12 93 ILE A CA 1
ATOM 756 C C . ILE A 1 93 ? -2.812 0.389 2.836 1.00 98.12 93 ILE A C 1
ATOM 758 O O . ILE A 1 93 ? -1.956 1.270 2.937 1.00 98.12 93 ILE A O 1
ATOM 762 N N . TRP A 1 94 ? -4.090 0.653 2.605 1.00 98.12 94 TRP A N 1
ATOM 763 C CA . TRP A 1 94 ? -4.623 1.992 2.385 1.00 98.12 94 TRP A CA 1
ATOM 764 C C . TRP A 1 94 ? -5.698 2.314 3.407 1.00 98.12 94 TRP A C 1
ATOM 766 O O . TRP A 1 94 ? -6.576 1.496 3.653 1.00 98.12 94 TRP A O 1
ATOM 776 N N . ALA A 1 95 ? -5.657 3.525 3.948 1.00 97.81 95 ALA A N 1
ATOM 777 C CA . ALA A 1 95 ? -6.757 4.142 4.667 1.00 97.81 95 ALA A CA 1
ATOM 778 C C . ALA A 1 95 ? -7.444 5.129 3.717 1.00 97.81 95 ALA A C 1
ATOM 780 O O . ALA A 1 95 ? -6.833 6.087 3.239 1.00 97.81 95 ALA A O 1
ATOM 781 N N . ILE A 1 96 ? -8.715 4.877 3.425 1.00 96.94 96 ILE A N 1
ATOM 782 C CA . ILE A 1 96 ? -9.531 5.642 2.489 1.00 96.94 9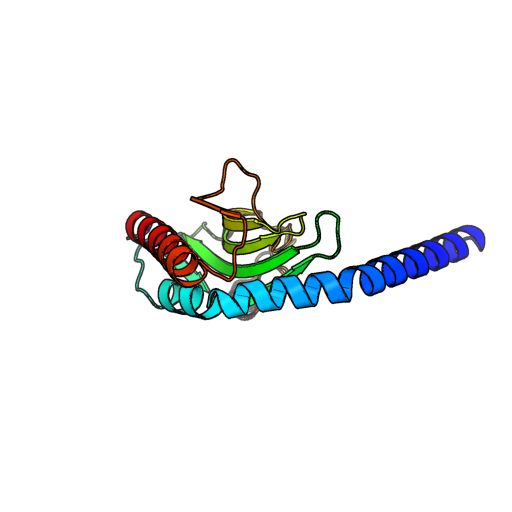6 ILE A CA 1
ATOM 783 C C . ILE A 1 96 ? -10.543 6.454 3.291 1.00 96.94 96 ILE A C 1
ATOM 785 O O . ILE A 1 96 ? -11.216 5.940 4.191 1.00 96.94 96 ILE A O 1
ATOM 789 N N . SER A 1 97 ? -10.648 7.736 2.956 1.00 94.81 97 SER A N 1
ATOM 790 C CA . SER A 1 97 ? -11.650 8.629 3.527 1.00 94.81 97 SER A CA 1
ATOM 791 C C . SER A 1 97 ? -13.072 8.102 3.339 1.00 94.81 97 SER A C 1
ATOM 793 O O . SER A 1 97 ? -13.450 7.591 2.288 1.00 94.81 97 SER A O 1
ATOM 795 N N . GLY A 1 98 ? -13.871 8.268 4.386 1.00 90.44 98 GLY A N 1
ATOM 796 C CA . GLY A 1 98 ? -15.265 7.859 4.459 1.00 90.44 98 GLY A CA 1
ATOM 797 C C . GLY A 1 98 ? -15.840 8.254 5.815 1.00 90.44 98 GLY A C 1
ATOM 798 O O . GLY A 1 98 ? -15.117 8.741 6.687 1.00 90.44 98 GLY A O 1
ATOM 799 N N . SER A 1 99 ? -17.139 8.043 6.007 1.00 89.75 99 SER A N 1
ATOM 800 C CA . SER A 1 99 ? -17.787 8.202 7.310 1.00 89.75 99 SER A CA 1
ATOM 801 C C . SER A 1 99 ? -18.506 6.900 7.659 1.00 89.75 99 SER A C 1
ATOM 803 O O . SER A 1 99 ? -19.665 6.732 7.272 1.00 89.75 99 SER A O 1
ATOM 805 N N . PRO A 1 100 ? -17.836 5.945 8.334 1.00 93.12 100 PRO A N 1
ATOM 806 C CA . PRO A 1 100 ? -16.445 5.953 8.839 1.00 93.12 100 PRO A CA 1
ATOM 807 C C . PRO A 1 100 ? -15.356 5.637 7.779 1.00 93.12 100 PRO A C 1
ATOM 809 O O . PRO A 1 100 ? -15.686 5.138 6.702 1.00 93.12 100 PRO A O 1
ATOM 812 N N . PRO A 1 101 ? -14.058 5.905 8.058 1.00 96.19 101 PRO A N 1
ATOM 813 C CA . PRO A 1 101 ? -12.948 5.525 7.178 1.00 96.19 101 PRO A CA 1
ATOM 814 C C . PRO A 1 101 ? -12.839 4.011 6.973 1.00 96.19 101 PRO A C 1
ATOM 816 O O . PRO A 1 101 ? -13.175 3.225 7.863 1.00 96.19 101 PRO A O 1
ATOM 819 N N . VAL A 1 102 ? -12.311 3.602 5.820 1.00 97.44 102 VAL A N 1
ATOM 820 C CA . VAL A 1 102 ? -12.119 2.189 5.460 1.00 97.44 102 VAL A CA 1
ATOM 821 C C . VAL A 1 102 ? -10.636 1.900 5.284 1.00 97.44 102 VAL A C 1
ATOM 823 O O . VAL A 1 102 ? -9.923 2.664 4.640 1.00 97.44 102 VAL A O 1
ATOM 826 N N . VAL A 1 103 ? -10.182 0.780 5.836 1.00 98.12 103 VAL A N 1
ATOM 827 C CA . VAL A 1 103 ? -8.837 0.246 5.631 1.00 98.12 103 VAL A CA 1
ATOM 828 C C . VAL A 1 103 ? -8.913 -0.921 4.660 1.00 98.12 103 VAL A C 1
ATOM 830 O O . VAL A 1 103 ? -9.761 -1.800 4.806 1.00 98.12 103 VAL A O 1
ATOM 833 N N . VAL A 1 104 ? -8.031 -0.923 3.667 1.00 98.06 104 VAL A N 1
ATOM 834 C CA . VAL A 1 104 ? -7.987 -1.907 2.585 1.00 98.06 104 VAL A CA 1
ATOM 835 C C . VAL A 1 104 ? -6.582 -2.478 2.476 1.00 98.06 104 VAL A C 1
ATOM 837 O O . VAL A 1 104 ? -5.613 -1.726 2.451 1.00 98.06 104 VAL A O 1
ATOM 840 N N . VAL A 1 105 ? -6.481 -3.797 2.339 1.00 98.25 105 VAL A N 1
ATOM 841 C CA . VAL A 1 105 ? -5.274 -4.504 1.901 1.00 98.25 105 VAL A CA 1
ATOM 842 C C . VAL A 1 105 ? -5.543 -5.070 0.519 1.00 98.25 105 VAL A C 1
ATOM 844 O O . VAL A 1 105 ? -6.582 -5.691 0.286 1.00 98.25 105 VAL A O 1
ATOM 847 N N . GLY A 1 106 ? -4.616 -4.895 -0.410 1.00 97.38 106 GLY A N 1
ATOM 848 C CA . GLY A 1 106 ? -4.832 -5.355 -1.775 1.00 97.38 106 GLY A CA 1
ATOM 849 C C . GLY A 1 106 ? -3.602 -5.259 -2.651 1.00 97.38 106 GLY A C 1
ATOM 850 O O . GLY A 1 106 ? -2.542 -4.786 -2.231 1.00 97.38 106 GLY A O 1
ATOM 851 N N . THR A 1 107 ? -3.767 -5.729 -3.882 1.00 95.88 107 THR A N 1
ATOM 852 C CA . THR A 1 107 ? -2.706 -5.717 -4.885 1.00 95.88 107 THR A CA 1
ATOM 853 C C . THR A 1 107 ? -3.148 -5.007 -6.150 1.00 95.88 107 THR A C 1
ATOM 855 O O . THR A 1 107 ? -4.291 -5.159 -6.562 1.00 95.88 107 THR A O 1
ATOM 858 N N . LYS A 1 108 ? -2.247 -4.276 -6.803 1.00 93.94 108 LYS A N 1
ATOM 859 C CA . LYS A 1 108 ? -2.488 -3.748 -8.152 1.00 93.94 108 LYS A CA 1
ATOM 860 C C . LYS A 1 108 ? -1.274 -3.871 -9.045 1.00 93.94 108 LYS A C 1
ATOM 862 O O . LYS A 1 108 ? -0.147 -3.956 -8.565 1.00 93.94 108 LYS A O 1
ATOM 867 N N . GLU A 1 109 ? -1.525 -3.828 -10.341 1.00 93.38 109 GLU A N 1
ATOM 868 C CA . GLU A 1 109 ? -0.504 -3.885 -11.377 1.00 93.38 109 GLU A CA 1
ATOM 869 C C . GLU A 1 109 ? -0.293 -2.504 -11.991 1.00 93.38 109 GLU A C 1
ATOM 871 O O . GLU A 1 109 ? -1.247 -1.771 -12.249 1.00 93.38 109 GLU A O 1
ATOM 876 N N . LEU A 1 110 ? 0.967 -2.161 -12.237 1.00 90.88 110 LEU A N 1
ATOM 877 C CA . LEU A 1 110 ? 1.375 -0.973 -12.964 1.00 90.88 110 LEU A CA 1
ATOM 878 C C . LEU A 1 110 ? 2.126 -1.376 -14.228 1.00 90.88 110 LEU A C 1
ATOM 880 O O . LEU A 1 110 ? 3.044 -2.203 -14.194 1.00 90.88 110 LEU A O 1
ATOM 884 N N . ALA A 1 111 ? 1.758 -0.743 -15.338 1.00 88.75 111 ALA A N 1
ATOM 885 C CA . ALA A 1 111 ? 2.393 -0.958 -16.627 1.00 88.75 111 ALA A CA 1
ATOM 886 C C . ALA A 1 111 ? 3.633 -0.071 -16.781 1.00 88.75 111 ALA A C 1
ATOM 888 O O . ALA A 1 111 ? 3.635 1.101 -16.399 1.00 88.75 111 ALA A O 1
ATOM 889 N N . PHE A 1 112 ? 4.691 -0.625 -17.364 1.00 84.88 112 PHE A N 1
ATOM 890 C CA . PHE A 1 112 ? 5.890 0.127 -17.714 1.00 84.88 112 PHE A CA 1
ATOM 891 C C . PHE A 1 112 ? 5.560 1.238 -18.721 1.00 84.88 112 PHE A C 1
ATOM 893 O O . PHE A 1 112 ? 4.894 0.992 -19.724 1.00 84.88 112 PHE A O 1
ATOM 900 N N . ASN A 1 113 ? 6.038 2.454 -18.461 1.00 84.12 113 ASN A N 1
ATOM 901 C CA . ASN A 1 113 ? 5.701 3.657 -19.229 1.00 84.12 113 ASN A CA 1
ATOM 902 C C . ASN A 1 113 ? 6.927 4.498 -19.628 1.00 84.12 113 ASN A C 1
ATOM 904 O O . ASN A 1 113 ? 6.788 5.580 -20.195 1.00 84.12 113 ASN A O 1
ATOM 908 N N . ALA A 1 114 ? 8.147 4.039 -19.336 1.00 78.94 114 ALA A N 1
ATOM 909 C CA . ALA A 1 114 ? 9.336 4.764 -19.769 1.00 78.94 114 ALA A CA 1
ATOM 910 C C . ALA A 1 114 ? 9.610 4.547 -21.273 1.00 78.94 114 ALA A C 1
ATOM 912 O O . ALA A 1 114 ? 9.424 3.439 -21.780 1.00 78.94 114 ALA A O 1
ATOM 913 N N . PRO A 1 115 ? 10.112 5.572 -21.988 1.00 73.06 115 PRO A N 1
ATOM 914 C CA . PRO A 1 115 ? 10.351 5.498 -23.432 1.00 73.06 115 PRO A CA 1
ATOM 915 C C . PRO A 1 115 ? 11.455 4.501 -23.817 1.00 73.06 115 PRO A C 1
ATOM 917 O O . PRO A 1 115 ? 11.445 3.968 -24.922 1.00 73.06 115 PRO A O 1
ATOM 920 N N . ALA A 1 116 ? 12.406 4.239 -22.915 1.00 73.56 116 ALA A N 1
ATOM 921 C CA . ALA A 1 116 ? 13.465 3.255 -23.105 1.00 73.56 116 ALA A CA 1
ATOM 922 C C . ALA A 1 116 ? 13.852 2.602 -21.769 1.00 73.56 116 ALA A C 1
ATOM 924 O O . ALA A 1 116 ? 13.855 3.249 -20.719 1.00 73.56 116 ALA A O 1
ATOM 925 N N . PHE A 1 117 ? 14.206 1.316 -21.813 1.00 77.12 117 PHE A N 1
ATOM 926 C CA . PHE A 1 117 ? 14.689 0.569 -20.653 1.00 77.12 117 PHE A CA 1
ATOM 927 C C . PHE A 1 117 ? 16.218 0.659 -20.553 1.00 77.12 117 PHE A C 1
ATOM 929 O O . PHE A 1 117 ? 16.927 0.146 -21.416 1.00 77.12 117 PHE A O 1
ATOM 936 N N . ASN A 1 118 ? 16.723 1.285 -19.484 1.00 80.94 118 ASN A N 1
ATOM 937 C CA . ASN A 1 118 ? 18.140 1.266 -19.113 1.00 80.94 118 ASN A CA 1
ATOM 938 C C . ASN A 1 118 ? 18.314 0.440 -17.821 1.00 80.94 118 ASN A C 1
ATOM 940 O O . ASN A 1 118 ? 17.821 0.880 -16.781 1.00 80.94 118 ASN A O 1
ATOM 944 N N . PRO A 1 119 ? 19.008 -0.716 -17.849 1.00 78.12 119 PRO A N 1
ATOM 945 C CA . PRO A 1 119 ? 19.136 -1.601 -16.689 1.00 78.12 119 PRO A CA 1
ATOM 946 C C . PRO A 1 119 ? 19.783 -0.962 -15.451 1.00 78.12 119 PRO A C 1
ATOM 948 O O . PRO A 1 119 ? 19.322 -1.199 -14.335 1.00 78.12 119 PRO A O 1
ATOM 951 N N . GLU A 1 120 ? 20.836 -0.159 -15.626 1.00 77.56 120 GLU A N 1
ATOM 952 C CA . GLU A 1 120 ? 21.588 0.431 -14.510 1.00 77.56 120 GLU A CA 1
ATOM 953 C C . GLU A 1 120 ? 20.747 1.470 -13.767 1.00 77.56 120 GLU A C 1
ATOM 955 O O . GLU A 1 120 ? 20.572 1.386 -12.548 1.00 77.56 120 GLU A O 1
ATOM 960 N N . SER A 1 121 ? 20.149 2.405 -14.510 1.00 77.50 121 SER A N 1
ATOM 961 C CA . SER A 1 121 ? 19.248 3.411 -13.939 1.00 77.50 121 SER A CA 1
ATOM 962 C C . SER A 1 121 ? 17.995 2.761 -13.352 1.00 77.50 121 SER A C 1
ATOM 964 O O . SER A 1 121 ? 17.548 3.133 -12.266 1.00 77.50 121 SER A O 1
ATOM 966 N N . TYR A 1 122 ? 17.466 1.737 -14.024 1.00 81.69 122 TYR A N 1
ATOM 967 C CA . TYR A 1 122 ? 16.255 1.045 -13.607 1.00 81.69 122 TYR A CA 1
ATOM 968 C C . TYR A 1 122 ? 16.377 0.465 -12.195 1.00 81.69 122 TYR A C 1
ATOM 970 O O . TYR A 1 122 ? 15.564 0.786 -11.330 1.00 81.69 122 TYR A O 1
ATOM 978 N N . TYR A 1 123 ? 17.395 -0.359 -11.919 1.00 78.50 123 TYR A N 1
ATOM 979 C CA . TYR A 1 123 ? 17.523 -0.988 -10.599 1.00 78.50 123 TYR A CA 1
ATOM 980 C C . TYR A 1 123 ? 17.889 0.008 -9.497 1.00 78.50 123 TYR A C 1
ATOM 982 O O . TYR A 1 123 ? 17.475 -0.179 -8.349 1.00 78.50 123 TYR A O 1
ATOM 990 N N . PHE A 1 124 ? 18.636 1.063 -9.831 1.00 80.94 124 PHE A N 1
ATOM 991 C CA . PHE A 1 124 ? 18.966 2.126 -8.887 1.00 80.94 124 PHE A CA 1
ATOM 992 C C . PHE A 1 124 ? 17.711 2.868 -8.409 1.00 80.94 124 PHE A C 1
ATOM 994 O O . PHE A 1 124 ? 17.500 3.019 -7.204 1.00 80.94 124 PHE A O 1
ATOM 1001 N N . HIS A 1 125 ? 16.860 3.290 -9.345 1.00 81.56 125 HIS A N 1
ATOM 1002 C CA . HIS A 1 125 ? 15.650 4.047 -9.038 1.00 81.56 125 HIS A CA 1
ATOM 1003 C C . HIS A 1 125 ? 14.542 3.174 -8.467 1.00 81.56 125 HIS A C 1
ATOM 1005 O O . HIS A 1 125 ? 13.939 3.570 -7.475 1.00 81.56 125 HIS A O 1
ATOM 1011 N N . LEU A 1 126 ? 14.334 1.967 -9.006 1.00 82.25 126 LEU A N 1
ATOM 1012 C CA . LEU A 1 126 ? 13.275 1.064 -8.549 1.00 82.25 126 LEU A CA 1
ATOM 1013 C C . LEU A 1 126 ? 13.382 0.754 -7.055 1.00 82.25 126 LEU A C 1
ATOM 1015 O O . LEU A 1 126 ? 12.371 0.578 -6.393 1.00 82.25 126 LEU A O 1
ATOM 1019 N N . ARG A 1 127 ? 14.592 0.695 -6.492 1.00 78.75 127 ARG A N 1
ATOM 1020 C CA . ARG A 1 127 ? 14.775 0.483 -5.047 1.00 78.75 127 ARG A CA 1
ATOM 1021 C C . ARG A 1 127 ? 14.269 1.639 -4.183 1.00 78.75 127 ARG A C 1
ATOM 1023 O O . ARG A 1 127 ? 14.103 1.445 -2.986 1.00 78.75 127 ARG A O 1
ATOM 1030 N N . ARG A 1 128 ? 14.095 2.826 -4.762 1.00 77.88 128 ARG A N 1
ATOM 1031 C CA . ARG A 1 128 ? 13.726 4.060 -4.060 1.00 77.88 128 ARG A CA 1
ATOM 1032 C C . ARG A 1 128 ? 12.288 4.464 -4.354 1.00 77.88 128 ARG A C 1
ATOM 1034 O O . ARG A 1 128 ? 11.561 4.799 -3.429 1.00 77.88 128 ARG A O 1
ATOM 1041 N N . GLN A 1 129 ? 11.906 4.462 -5.627 1.00 80.31 129 GLN A N 1
ATOM 1042 C CA . GLN A 1 129 ? 10.604 4.911 -6.106 1.00 80.31 129 GLN A CA 1
ATOM 1043 C C . GLN A 1 129 ? 10.223 4.151 -7.381 1.00 80.31 129 GLN A C 1
ATOM 1045 O O . GLN A 1 129 ? 11.080 3.824 -8.205 1.00 80.31 129 GLN A O 1
ATOM 1050 N N . PHE A 1 130 ? 8.934 3.866 -7.549 1.00 81.06 130 PHE A N 1
ATOM 1051 C CA . PHE A 1 130 ? 8.431 3.135 -8.713 1.00 81.06 130 PHE A CA 1
ATOM 1052 C C . PHE A 1 130 ? 7.901 4.043 -9.834 1.00 81.06 130 PHE A C 1
ATOM 1054 O O . PHE A 1 130 ? 7.894 3.651 -11.000 1.00 81.06 130 PHE A O 1
ATOM 1061 N N . ASP A 1 131 ? 7.458 5.248 -9.489 1.00 78.75 131 ASP A N 1
ATOM 1062 C CA . ASP A 1 131 ? 6.740 6.195 -10.354 1.00 78.75 131 ASP A CA 1
ATOM 1063 C C . ASP A 1 131 ? 7.590 6.751 -11.509 1.00 78.75 131 ASP A C 1
ATOM 1065 O O . ASP A 1 131 ? 7.055 7.239 -12.499 1.00 78.75 131 ASP A O 1
ATOM 1069 N N . VAL A 1 132 ? 8.915 6.600 -11.438 1.00 75.94 132 VAL A N 1
ATOM 1070 C CA . VAL A 1 132 ? 9.845 6.963 -12.519 1.00 75.94 132 VAL A CA 1
ATOM 1071 C C . VAL A 1 132 ? 9.616 6.136 -13.793 1.00 75.94 132 VAL A C 1
ATOM 1073 O O . VAL A 1 132 ? 9.775 6.653 -14.897 1.00 75.94 132 VAL A O 1
ATOM 1076 N N . TYR A 1 133 ? 9.274 4.850 -13.660 1.00 76.19 133 TYR A N 1
ATOM 1077 C CA . TYR A 1 133 ? 9.233 3.909 -14.793 1.00 76.19 133 TYR A CA 1
ATOM 1078 C C . TYR A 1 133 ? 7.849 3.344 -15.097 1.00 76.19 133 TYR A C 1
ATOM 1080 O O . TYR A 1 133 ? 7.663 2.762 -16.167 1.00 76.19 133 TYR A O 1
ATOM 1088 N N . TYR A 1 134 ? 6.891 3.490 -14.186 1.00 82.75 134 TYR A N 1
ATOM 1089 C CA . TYR A 1 134 ? 5.588 2.842 -14.283 1.00 82.75 134 TYR A CA 1
ATOM 1090 C C . TYR A 1 134 ? 4.460 3.873 -14.302 1.00 82.75 134 TYR A C 1
ATOM 1092 O O . TYR A 1 134 ? 4.479 4.840 -13.547 1.00 82.75 134 TYR A O 1
ATOM 1100 N N . ALA A 1 135 ? 3.476 3.666 -15.180 1.00 79.31 135 ALA A N 1
ATOM 1101 C CA . ALA A 1 135 ? 2.272 4.484 -15.236 1.00 79.31 135 ALA A CA 1
ATOM 1102 C C . ALA A 1 135 ? 1.332 4.135 -14.081 1.00 79.31 135 ALA A C 1
ATOM 1104 O O . ALA A 1 135 ? 1.039 2.964 -13.843 1.00 79.31 135 ALA A O 1
ATOM 1105 N N . GLY A 1 136 ? 0.811 5.169 -13.425 1.00 82.00 136 GLY A N 1
ATOM 1106 C CA . GLY A 1 136 ? -0.177 5.063 -12.358 1.00 82.00 136 GLY A CA 1
ATOM 1107 C C . GLY A 1 136 ? 0.261 5.799 -11.099 1.00 82.00 136 GLY A C 1
ATOM 1108 O O . GLY A 1 136 ? 1.219 6.569 -11.108 1.00 82.00 136 GLY A O 1
ATOM 1109 N N . ASP A 1 137 ? -0.470 5.563 -10.016 1.00 86.12 137 ASP A N 1
ATOM 1110 C CA . ASP A 1 137 ? -0.179 6.098 -8.690 1.00 86.12 137 ASP A CA 1
ATOM 1111 C C . ASP A 1 137 ? 0.027 4.962 -7.676 1.00 86.12 137 ASP A C 1
ATOM 1113 O O . ASP A 1 137 ? -0.091 3.780 -8.001 1.00 86.12 137 ASP A O 1
ATOM 1117 N N . ALA A 1 138 ? 0.295 5.307 -6.419 1.00 90.62 138 ALA A N 1
ATOM 1118 C CA . ALA A 1 138 ? 0.326 4.357 -5.308 1.00 90.62 138 ALA A CA 1
ATOM 1119 C C . ALA A 1 138 ? -1.038 4.200 -4.616 1.00 90.62 138 ALA A C 1
ATOM 1121 O O . ALA A 1 138 ? -1.089 3.700 -3.497 1.00 90.62 138 ALA A O 1
ATOM 1122 N N . GLY A 1 139 ? -2.130 4.663 -5.231 1.00 92.75 139 GLY A N 1
ATOM 1123 C CA . GLY A 1 139 ? -3.465 4.641 -4.642 1.00 92.75 139 GLY A CA 1
ATOM 1124 C C . GLY A 1 139 ? -4.042 3.237 -4.471 1.00 92.75 139 GLY A C 1
ATOM 1125 O O . GLY A 1 139 ? -3.466 2.265 -4.975 1.00 92.75 139 GLY A O 1
ATOM 1126 N N . PRO A 1 140 ? -5.177 3.118 -3.771 1.00 94.75 140 PRO A N 1
ATOM 1127 C CA . PRO A 1 140 ? -5.807 1.832 -3.520 1.00 94.75 140 PRO A CA 1
ATOM 1128 C C . PRO A 1 140 ? -6.216 1.126 -4.826 1.00 94.75 140 PRO A C 1
ATOM 1130 O O . PRO A 1 140 ? -6.590 1.790 -5.797 1.00 94.75 140 PRO A O 1
ATOM 1133 N N . PRO A 1 141 ? -6.155 -0.216 -4.871 1.00 94.50 141 PRO A N 1
ATOM 1134 C CA . PRO A 1 141 ? -6.707 -0.999 -5.966 1.00 94.50 141 PRO A CA 1
ATOM 1135 C C . PRO A 1 141 ? -8.237 -0.867 -6.043 1.00 94.50 141 PRO A C 1
ATOM 1137 O O . PRO A 1 141 ? -8.876 -0.501 -5.050 1.00 94.50 141 PRO A O 1
ATOM 1140 N N . PRO A 1 142 ? -8.848 -1.215 -7.188 1.00 93.62 142 PRO A N 1
ATOM 1141 C CA . PRO A 1 142 ? -10.293 -1.380 -7.277 1.00 93.62 142 PRO A CA 1
ATOM 1142 C C . PRO A 1 142 ? -10.796 -2.543 -6.382 1.00 93.62 142 PRO A C 1
ATOM 1144 O O . PRO A 1 142 ? -10.002 -3.419 -6.020 1.00 93.62 142 PRO A O 1
ATOM 1147 N N . PRO A 1 143 ? -12.089 -2.549 -5.985 1.00 93.44 143 PRO A N 1
ATOM 1148 C CA . PRO A 1 143 ? -12.626 -3.470 -4.972 1.00 93.44 143 PRO A CA 1
ATOM 1149 C C . PRO A 1 143 ? -12.475 -4.966 -5.252 1.00 93.44 143 PRO A C 1
ATOM 1151 O O . PRO A 1 143 ? -12.366 -5.764 -4.327 1.00 93.44 143 PRO A O 1
ATOM 1154 N N . ASP A 1 144 ? -12.451 -5.350 -6.520 1.00 94.62 144 ASP A N 1
ATOM 1155 C CA . ASP A 1 144 ? -12.239 -6.717 -6.997 1.00 94.62 144 ASP A CA 1
ATOM 1156 C C . ASP A 1 144 ? -10.833 -7.257 -6.696 1.00 94.62 144 ASP A C 1
ATOM 1158 O O . ASP A 1 144 ? -10.637 -8.469 -6.634 1.00 94.62 144 ASP A O 1
ATOM 1162 N N . LEU A 1 145 ? -9.866 -6.370 -6.458 1.00 94.75 145 LEU A N 1
ATOM 1163 C CA . LEU A 1 145 ? -8.486 -6.719 -6.116 1.00 94.75 145 LEU A CA 1
ATOM 1164 C C . LEU A 1 145 ? -8.176 -6.535 -4.618 1.00 94.75 145 LEU A C 1
ATOM 1166 O O . LEU A 1 145 ? -7.010 -6.564 -4.199 1.00 94.75 145 LEU A O 1
ATOM 1170 N N . TRP A 1 146 ? -9.205 -6.324 -3.793 1.00 96.44 146 TRP A N 1
ATOM 1171 C CA . TRP A 1 146 ? -9.063 -6.245 -2.342 1.00 96.44 146 TRP A CA 1
ATOM 1172 C C . TRP A 1 146 ? -8.913 -7.645 -1.753 1.00 96.44 146 TRP A C 1
ATOM 1174 O O . TRP A 1 146 ? -9.753 -8.519 -1.940 1.00 96.44 146 TRP A O 1
ATOM 1184 N N . ARG A 1 147 ? -7.846 -7.843 -0.981 1.00 96.00 147 ARG A N 1
ATOM 1185 C CA . ARG A 1 147 ? -7.607 -9.068 -0.205 1.00 96.00 147 ARG A CA 1
ATOM 1186 C C . ARG A 1 147 ? -8.318 -9.020 1.138 1.00 96.00 147 ARG A C 1
ATOM 1188 O O . ARG A 1 147 ? -8.776 -10.034 1.648 1.00 96.00 147 ARG A O 1
ATOM 1195 N N . CYS A 1 148 ? -8.397 -7.827 1.713 1.00 95.69 148 CYS A N 1
ATOM 1196 C CA . CYS A 1 148 ? -9.081 -7.566 2.965 1.00 95.69 148 CYS A CA 1
ATOM 1197 C C . CYS A 1 148 ? -9.593 -6.125 2.953 1.00 95.69 148 CYS A C 1
ATOM 1199 O O . CYS A 1 148 ? -8.916 -5.232 2.443 1.00 95.69 148 CYS A O 1
ATOM 1201 N N . HIS A 1 149 ? -10.771 -5.888 3.522 1.00 96.75 149 HIS A N 1
ATOM 1202 C CA . HIS A 1 149 ? -11.252 -4.540 3.795 1.00 96.75 149 HIS A CA 1
ATOM 1203 C C . HIS A 1 149 ? -12.021 -4.520 5.112 1.00 96.75 149 HIS A C 1
ATOM 1205 O O . HIS A 1 149 ? -12.682 -5.492 5.478 1.00 96.75 149 HIS A O 1
ATOM 1211 N N . MET A 1 150 ? -11.927 -3.411 5.833 1.00 97.31 150 MET A N 1
ATOM 1212 C CA . MET A 1 150 ? -12.603 -3.232 7.110 1.00 97.31 150 MET A CA 1
ATOM 1213 C C . MET A 1 150 ? -12.880 -1.758 7.372 1.00 97.31 150 MET A C 1
ATOM 1215 O O . MET A 1 150 ? -12.082 -0.886 7.042 1.00 97.31 150 MET A O 1
ATOM 1219 N N . VAL A 1 151 ? -14.006 -1.476 8.014 1.00 97.56 151 VAL A N 1
ATOM 1220 C CA . VAL A 1 151 ? -14.268 -0.153 8.580 1.00 97.56 151 VAL A CA 1
ATOM 1221 C C . VAL A 1 151 ? -13.336 0.066 9.767 1.00 97.56 151 VAL A C 1
ATOM 1223 O O . VAL A 1 151 ? -13.301 -0.770 10.670 1.00 97.56 151 VAL A O 1
ATOM 1226 N N . TYR A 1 152 ? -12.602 1.178 9.794 1.00 97.56 152 TYR A N 1
ATOM 1227 C CA . TYR A 1 152 ? -11.695 1.487 10.896 1.00 97.56 152 TYR A CA 1
ATOM 1228 C C . TYR A 1 152 ? -12.454 1.636 12.219 1.00 97.56 152 TYR A C 1
ATOM 1230 O O . TYR A 1 152 ? -13.466 2.336 12.296 1.00 97.56 152 TYR A O 1
ATOM 1238 N N . ASN A 1 153 ? -11.953 0.983 13.270 1.00 97.00 153 ASN A N 1
ATOM 1239 C CA . ASN A 1 153 ? -12.503 1.102 14.612 1.00 97.00 153 ASN A CA 1
ATOM 1240 C C . ASN A 1 153 ? -11.362 1.071 15.643 1.00 97.00 153 ASN A C 1
ATOM 1242 O O . ASN A 1 153 ? -10.807 -0.003 15.891 1.00 97.00 153 ASN A O 1
ATOM 1246 N N . PRO A 1 154 ? -11.058 2.197 16.315 1.00 95.75 154 PRO A N 1
ATOM 1247 C CA . PRO A 1 154 ? -9.935 2.272 17.251 1.00 95.75 154 PRO A CA 1
ATOM 1248 C C . PRO A 1 154 ? -10.071 1.292 18.427 1.00 95.75 154 PRO A C 1
ATOM 1250 O O . PRO A 1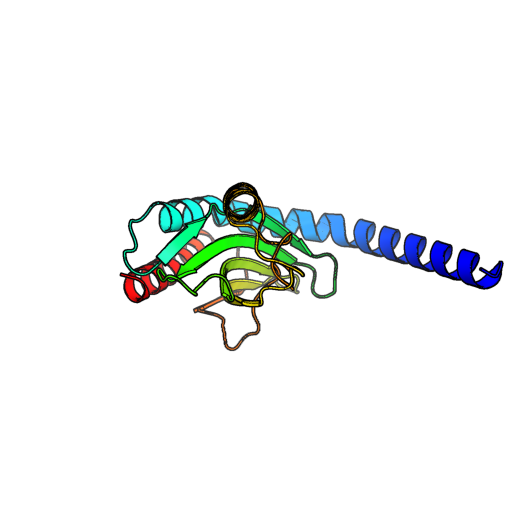 154 ? -9.072 0.765 18.915 1.00 95.75 154 PRO A O 1
ATOM 1253 N N . ALA A 1 155 ? -11.300 0.965 18.849 1.00 97.25 155 ALA A N 1
ATOM 1254 C CA . ALA A 1 155 ? -11.541 -0.000 19.924 1.00 97.25 155 ALA A CA 1
ATOM 1255 C C . ALA A 1 155 ? -11.204 -1.447 19.521 1.00 97.25 155 ALA A C 1
ATOM 1257 O O . ALA A 1 155 ? -10.956 -2.282 20.387 1.00 97.25 155 ALA A O 1
ATOM 1258 N N . ARG A 1 156 ? -11.173 -1.744 18.216 1.00 96.38 156 ARG A N 1
ATOM 1259 C CA . ARG A 1 156 ? -10.847 -3.066 17.657 1.00 96.38 156 ARG A CA 1
ATOM 1260 C C . ARG A 1 156 ? -9.512 -3.086 16.918 1.00 96.38 156 ARG A C 1
ATOM 1262 O O . ARG A 1 156 ? -9.238 -4.027 16.180 1.00 96.38 156 ARG A O 1
ATOM 1269 N N . ARG A 1 157 ? -8.647 -2.089 17.134 1.00 96.19 157 ARG A N 1
ATOM 1270 C CA . ARG A 1 157 ? -7.378 -1.948 16.398 1.00 96.19 157 ARG A CA 1
ATOM 1271 C C . ARG A 1 157 ? -6.505 -3.210 16.412 1.00 96.19 157 ARG A C 1
ATOM 1273 O O . ARG A 1 157 ? -5.861 -3.508 15.417 1.00 96.19 157 ARG A O 1
ATOM 1280 N N . LEU A 1 158 ? -6.493 -3.975 17.509 1.00 96.62 158 LEU A N 1
ATOM 1281 C CA . LEU A 1 158 ? -5.700 -5.208 17.605 1.00 96.62 158 LEU A CA 1
ATOM 1282 C C . LEU A 1 158 ? -6.250 -6.324 16.704 1.00 96.62 158 LEU A C 1
ATOM 1284 O O . LEU A 1 158 ? -5.476 -6.974 16.011 1.00 96.62 158 LEU A O 1
ATOM 1288 N N . GLU A 1 159 ? -7.572 -6.501 16.661 1.00 97.44 159 GLU A N 1
ATOM 1289 C CA . GLU A 1 159 ? -8.229 -7.447 15.746 1.00 97.44 159 GLU A CA 1
ATOM 1290 C C . GLU A 1 159 ? -7.993 -7.038 14.284 1.00 97.44 159 GLU A C 1
ATOM 1292 O O . GLU A 1 159 ? -7.736 -7.873 13.421 1.00 97.44 159 GLU A O 1
ATOM 1297 N N . GLN A 1 160 ? -8.022 -5.732 14.008 1.00 97.56 160 GLN A N 1
ATOM 1298 C CA . GLN A 1 160 ? -7.771 -5.183 12.674 1.00 97.56 160 GLN A CA 1
ATOM 1299 C C . GLN A 1 160 ? -6.326 -5.408 12.216 1.00 97.56 160 GLN A C 1
ATOM 1301 O O . GLN A 1 160 ? -6.105 -5.795 11.070 1.00 97.56 160 GLN A O 1
ATOM 1306 N N . ARG A 1 161 ? -5.345 -5.247 13.114 1.00 97.69 161 ARG A N 1
ATOM 1307 C CA . ARG A 1 161 ? -3.941 -5.601 12.849 1.00 97.69 161 ARG A CA 1
ATOM 1308 C C . ARG A 1 161 ? -3.790 -7.079 12.501 1.00 97.69 161 ARG A C 1
ATOM 1310 O O . ARG A 1 161 ? -3.177 -7.396 11.490 1.00 97.69 161 ARG A O 1
ATOM 1317 N N . GLN A 1 162 ? -4.417 -7.967 13.270 1.00 97.25 162 GLN A N 1
ATOM 1318 C CA . GLN A 1 162 ? -4.387 -9.408 12.994 1.00 97.25 162 GLN A CA 1
ATOM 1319 C C . GLN A 1 162 ? -5.001 -9.750 11.629 1.00 97.25 162 GLN A C 1
ATOM 1321 O O . GLN A 1 162 ? -4.463 -10.580 10.903 1.00 97.25 162 GLN A O 1
ATOM 1326 N N . ALA A 1 163 ? -6.098 -9.090 11.243 1.00 97.38 163 ALA A N 1
ATOM 1327 C CA . ALA A 1 163 ? -6.702 -9.279 9.924 1.00 97.38 163 ALA A CA 1
ATOM 1328 C C . ALA A 1 163 ? -5.772 -8.826 8.782 1.00 97.38 163 ALA A C 1
ATOM 1330 O O . ALA A 1 163 ? -5.693 -9.493 7.749 1.00 97.38 163 ALA A O 1
ATOM 1331 N N . ILE A 1 164 ? -5.047 -7.718 8.972 1.00 97.81 164 ILE A N 1
ATOM 1332 C CA . ILE A 1 164 ? -4.032 -7.243 8.023 1.00 97.81 164 ILE A CA 1
ATOM 1333 C C . ILE A 1 164 ? -2.884 -8.252 7.923 1.00 97.81 164 ILE A C 1
ATOM 1335 O O . ILE A 1 164 ? -2.515 -8.638 6.816 1.00 97.81 164 ILE A O 1
ATOM 1339 N N . GLU A 1 165 ? -2.343 -8.706 9.053 1.00 97.38 165 GLU A N 1
ATOM 1340 C CA . GLU A 1 165 ? -1.260 -9.693 9.096 1.00 97.38 165 GLU A CA 1
ATOM 1341 C C . GLU A 1 165 ? -1.659 -10.991 8.389 1.00 97.38 165 GLU A C 1
ATOM 1343 O O . GLU A 1 165 ? -0.930 -11.448 7.510 1.00 97.38 165 GLU A O 1
ATOM 1348 N N . ALA A 1 166 ? -2.852 -11.519 8.669 1.00 97.56 166 ALA A N 1
ATOM 1349 C CA . ALA A 1 166 ? -3.376 -12.708 8.003 1.00 97.56 166 ALA A CA 1
ATOM 1350 C C . ALA A 1 166 ? -3.504 -12.519 6.479 1.00 97.56 166 ALA A C 1
ATOM 1352 O O . ALA A 1 166 ? -3.167 -13.416 5.705 1.00 97.56 166 ALA A O 1
ATOM 1353 N N . ALA A 1 167 ? -3.946 -11.341 6.022 1.00 97.69 167 ALA A N 1
ATOM 1354 C CA . ALA A 1 167 ? -4.037 -11.034 4.594 1.00 97.69 167 ALA A CA 1
ATOM 1355 C C . ALA A 1 167 ? -2.654 -10.968 3.917 1.00 97.69 167 ALA A C 1
ATOM 1357 O O . ALA A 1 167 ? -2.500 -11.404 2.772 1.00 97.69 167 ALA A O 1
ATOM 1358 N N . LEU A 1 168 ? -1.645 -10.441 4.617 1.00 96.94 168 LEU A N 1
ATOM 1359 C CA . LEU A 1 168 ? -0.262 -10.421 4.138 1.00 96.94 168 LEU A CA 1
ATOM 1360 C C . LEU A 1 168 ? 0.360 -11.821 4.143 1.00 96.94 168 LEU A C 1
ATOM 1362 O O . LEU A 1 168 ? 1.104 -12.152 3.222 1.00 96.94 168 LEU A O 1
ATOM 1366 N N . GLU A 1 169 ? 0.057 -12.653 5.139 1.00 96.38 169 GLU A N 1
ATOM 1367 C CA . GLU A 1 169 ? 0.500 -14.050 5.194 1.00 96.38 169 GLU A CA 1
ATOM 1368 C C . GLU A 1 169 ? -0.051 -14.873 4.037 1.00 96.38 169 GLU A C 1
ATOM 1370 O O . GLU A 1 169 ? 0.734 -15.512 3.337 1.00 96.38 169 GLU A O 1
ATOM 1375 N N . ALA A 1 170 ? -1.349 -14.756 3.750 1.00 96.38 170 ALA A N 1
ATOM 1376 C CA . ALA A 1 170 ? -1.953 -15.397 2.586 1.00 96.38 170 ALA A CA 1
ATOM 1377 C C . ALA A 1 170 ? -1.259 -14.977 1.276 1.00 96.38 170 ALA A C 1
ATOM 1379 O O . ALA A 1 170 ? -0.910 -15.820 0.452 1.00 96.38 170 ALA A O 1
ATOM 1380 N N . TRP A 1 171 ? -0.973 -13.679 1.107 1.00 96.06 171 TRP A N 1
ATOM 1381 C CA . TRP A 1 171 ? -0.214 -13.198 -0.052 1.00 96.06 171 TRP A CA 1
ATOM 1382 C C . TRP A 1 171 ? 1.207 -13.781 -0.114 1.00 96.06 171 TRP A C 1
ATOM 1384 O O . TRP A 1 171 ? 1.683 -14.127 -1.196 1.00 96.06 171 TRP A O 1
ATOM 1394 N N . MET A 1 172 ? 1.901 -13.905 1.020 1.00 94.88 172 MET A N 1
ATOM 1395 C CA . MET A 1 172 ? 3.241 -14.499 1.054 1.00 94.88 172 MET A CA 1
ATOM 1396 C C . MET A 1 172 ? 3.217 -15.977 0.660 1.00 94.88 172 MET A C 1
ATOM 1398 O O . MET A 1 172 ? 4.099 -16.409 -0.083 1.00 94.88 172 MET A O 1
ATOM 1402 N N . ASP A 1 173 ? 2.221 -16.735 1.117 1.00 94.06 173 ASP A N 1
ATOM 1403 C CA . ASP A 1 173 ? 2.085 -18.157 0.796 1.00 94.06 173 ASP A CA 1
ATOM 1404 C C . ASP A 1 173 ? 1.798 -18.391 -0.694 1.00 94.06 173 ASP A C 1
ATOM 1406 O O . ASP A 1 173 ? 2.357 -19.312 -1.285 1.00 94.06 173 ASP A O 1
ATOM 1410 N N . GLU A 1 174 ? 1.025 -17.512 -1.339 1.00 92.44 174 GLU A N 1
ATOM 1411 C CA . GLU A 1 174 ? 0.796 -17.539 -2.794 1.00 92.44 174 GLU A CA 1
ATOM 1412 C C . GLU A 1 174 ? 2.067 -17.275 -3.624 1.00 92.44 174 GLU A C 1
ATOM 1414 O O . GLU A 1 174 ? 2.139 -17.661 -4.791 1.00 92.44 174 GLU A O 1
ATOM 1419 N N . ASN A 1 175 ? 3.060 -16.592 -3.046 1.00 88.25 175 ASN A N 1
ATOM 1420 C CA . ASN A 1 175 ? 4.302 -16.189 -3.719 1.00 88.25 175 ASN A CA 1
ATOM 1421 C C . ASN A 1 175 ? 5.533 -16.989 -3.247 1.00 88.25 175 ASN A C 1
ATOM 1423 O O . ASN A 1 175 ? 6.680 -16.609 -3.540 1.00 88.25 175 ASN A O 1
ATOM 1427 N N . ARG A 1 176 ? 5.297 -18.074 -2.503 1.00 83.50 176 ARG A N 1
ATOM 1428 C CA . ARG A 1 176 ? 6.312 -19.023 -2.041 1.00 83.50 176 ARG A CA 1
ATOM 1429 C C . ARG A 1 176 ? 6.750 -19.995 -3.137 1.00 83.50 176 ARG A C 1
ATOM 1431 O O . ARG A 1 176 ? 7.854 -20.551 -2.967 1.00 83.50 176 ARG A O 1
#

Secondary structure (DSSP, 8-state):
--HHHHHHHHHHHHHHHHHHHHHHHHHHHHHHHHHHTTHHHHHHHHHHS--SSEEEEEEEEEEE-SSSPEEEEEEEEEESSTTTTSEEEEEEEEEE--SS-EEEEEEEEEEE--SS--HHHHHHHHTT-STTTEES-SPPPPGGGEEEEEE--GGGHHHHHHHHHHHHHHHHHHT-

pLDDT: mean 89.25, std 8.09, range [57.09, 98.25]

Sequence (176 aa):
MSNESRYEEIIRRIRQRRQQAEAEPQQESLGGILDELNALECLEAAGKKRLPQINCYGPGVFRGFGPPVWSGAALWYKRRGYYEYRTLYLLGIWAISGSPPVVVVGTKELAFNAPAFNPESYYFHLRRQFDVYYAGDAGPPPPDLWRCHMVYNPARRLEQRQAIEAALEAWMDENR

Foldseek 3Di:
DDPVVVVVVVVVVVVVVVLCVVCVVVQVVQVVLCVLLVFQVLQQVLQPDDQPQKHKAHWDWDWDSPPFTKTKIWIKMWGDDDPGPQKIKIFMWMFTDDVQIKIFTFMDIWGFDDPDDDPVVCVVVVNPDDVVTTPDGNDDDPPVGTLDMDRDDSVCSVVVSVRNSVSSVVVSVVRD

Radius of gyration: 18.11 Å; chains: 1; bounding box: 39×55×45 Å